Protein AF-A0AAE0G006-F1 (afdb_monomer_lite)

Structure (mmCIF, N/CA/C/O backbone):
data_AF-A0AAE0G006-F1
#
_entry.id   AF-A0AAE0G006-F1
#
loop_
_atom_site.group_PDB
_atom_site.id
_atom_site.type_symbol
_atom_site.label_atom_id
_atom_site.label_alt_id
_atom_site.label_comp_id
_atom_site.label_asym_id
_atom_site.label_entity_id
_atom_site.label_seq_id
_atom_site.pdbx_PDB_ins_code
_atom_site.Cartn_x
_atom_site.Cartn_y
_atom_site.Cartn_z
_atom_site.occupancy
_atom_site.B_iso_or_equiv
_atom_site.auth_seq_id
_atom_site.auth_comp_id
_atom_site.auth_asym_id
_atom_site.auth_atom_id
_atom_site.pdbx_PDB_model_num
ATOM 1 N N . MET A 1 1 ? -69.113 -78.908 16.054 1.00 37.88 1 MET A N 1
ATOM 2 C CA . MET A 1 1 ? -68.645 -80.072 16.837 1.00 37.88 1 MET A CA 1
ATOM 3 C C . MET A 1 1 ? -67.119 -80.068 16.845 1.00 37.88 1 MET A C 1
ATOM 5 O O . MET A 1 1 ? -66.560 -79.826 15.788 1.00 37.88 1 MET A O 1
ATOM 9 N N . CYS A 1 2 ? -66.527 -80.323 18.024 1.00 38.94 2 CYS A N 1
ATOM 10 C CA . CYS A 1 2 ? -65.128 -80.703 18.339 1.00 38.94 2 CYS A CA 1
ATOM 11 C C . CYS A 1 2 ? -64.003 -79.680 18.027 1.00 38.94 2 CYS A C 1
ATOM 13 O O . CYS A 1 2 ? -63.837 -79.282 16.885 1.00 38.94 2 CYS A O 1
ATOM 15 N N . CYS A 1 3 ? -63.288 -79.087 19.003 1.00 36.41 3 CYS A N 1
ATOM 16 C CA . CYS A 1 3 ? -62.317 -79.616 20.001 1.00 36.41 3 CYS A CA 1
ATOM 17 C C . CYS A 1 3 ? -61.051 -80.245 19.382 1.00 36.41 3 CYS A C 1
ATOM 19 O O . CYS A 1 3 ? -61.138 -81.328 18.822 1.00 36.41 3 CYS A O 1
ATOM 21 N N . SER A 1 4 ? -59.886 -79.581 19.532 1.00 43.19 4 SER A N 1
ATOM 22 C CA . SER A 1 4 ? -58.753 -80.003 20.412 1.00 43.19 4 SER A CA 1
ATOM 23 C C . SER A 1 4 ? -57.688 -80.821 19.639 1.00 43.19 4 SER A C 1
ATOM 25 O O . SER A 1 4 ? -58.072 -81.591 18.781 1.00 43.19 4 SER A O 1
ATOM 27 N N . LEU A 1 5 ? -56.356 -80.793 19.831 1.00 47.28 5 LEU A N 1
ATOM 28 C CA . LEU A 1 5 ? -55.417 -80.272 20.839 1.00 47.28 5 LEU A CA 1
ATOM 29 C C . LEU A 1 5 ? -53.956 -80.461 20.285 1.00 47.28 5 LEU A C 1
ATOM 31 O O . LEU A 1 5 ? -53.696 -81.546 19.788 1.00 47.28 5 LEU A O 1
ATOM 35 N N . LYS A 1 6 ? -53.036 -79.479 20.476 1.00 45.03 6 LYS A N 1
ATOM 36 C CA . LYS A 1 6 ? -51.563 -79.529 20.830 1.00 45.03 6 LYS A CA 1
ATOM 37 C C . LYS A 1 6 ? -50.573 -80.387 19.962 1.00 45.03 6 LYS A C 1
ATOM 39 O O . LYS A 1 6 ? -50.956 -81.423 19.462 1.00 45.03 6 LYS A O 1
ATOM 44 N N . LYS A 1 7 ? -49.255 -80.127 19.787 1.00 39.50 7 LYS A N 1
ATOM 45 C CA . LYS A 1 7 ? -48.200 -79.354 20.501 1.00 39.50 7 LYS A CA 1
ATOM 46 C C . LYS A 1 7 ? -46.878 -79.321 19.667 1.00 39.50 7 LYS A C 1
ATOM 48 O O . LYS A 1 7 ? -46.616 -80.304 18.990 1.00 39.50 7 LYS A O 1
ATOM 53 N N . SER A 1 8 ? -46.009 -78.325 19.936 1.00 36.59 8 SER A N 1
ATOM 54 C CA . SER A 1 8 ? -44.520 -78.298 19.790 1.00 36.59 8 SER A CA 1
ATOM 55 C C . SER A 1 8 ? -43.948 -78.275 18.356 1.00 36.59 8 SER A C 1
ATOM 57 O O . SER A 1 8 ? -44.340 -79.093 17.545 1.00 36.59 8 SER A O 1
ATOM 59 N N . THR A 1 9 ? -43.038 -77.382 17.952 1.00 39.41 9 THR A N 1
ATOM 60 C CA . THR A 1 9 ? -41.731 -77.043 18.550 1.00 39.41 9 THR A CA 1
ATOM 61 C C . THR A 1 9 ? -41.289 -75.600 18.256 1.00 39.41 9 THR A C 1
ATOM 63 O O . THR A 1 9 ? -41.647 -75.021 17.235 1.00 39.41 9 THR A O 1
ATOM 66 N N . ASN A 1 10 ? -40.485 -75.060 19.176 1.00 35.34 10 ASN A N 1
ATOM 67 C CA . ASN A 1 10 ? -39.786 -73.775 19.119 1.00 35.34 10 ASN A CA 1
ATOM 68 C C . ASN A 1 10 ? -38.784 -73.685 17.956 1.00 35.34 10 ASN A C 1
ATOM 70 O O . ASN A 1 10 ? -38.037 -74.636 17.748 1.00 35.34 10 ASN A O 1
ATOM 74 N N . GLU A 1 11 ? -38.643 -72.497 17.366 1.00 32.44 11 GLU A N 1
ATOM 75 C CA . GLU A 1 11 ? -37.323 -71.940 17.045 1.00 32.44 11 GLU A CA 1
ATOM 76 C C . GLU A 1 11 ? -37.403 -70.406 17.102 1.00 32.44 11 GLU A C 1
ATOM 78 O O . GLU A 1 11 ? -38.028 -69.751 16.270 1.00 32.44 11 GLU A O 1
ATOM 83 N N . GLU A 1 12 ? -36.832 -69.849 18.168 1.00 33.19 12 GLU A N 1
ATOM 84 C CA . GLU A 1 12 ? -36.678 -68.420 18.411 1.00 33.19 12 GLU A CA 1
ATOM 85 C C . GLU A 1 12 ? -35.206 -68.056 18.171 1.00 33.19 12 GLU A C 1
ATOM 87 O O . GLU A 1 12 ? -34.339 -68.575 18.864 1.00 33.19 12 GLU A O 1
ATOM 92 N N . SER A 1 13 ? -34.991 -67.155 17.202 1.00 40.84 13 SER A N 1
ATOM 93 C CA . SER A 1 13 ? -33.948 -66.113 17.070 1.00 40.84 13 SER A CA 1
ATOM 94 C C . SER A 1 13 ? -32.446 -66.499 17.126 1.00 40.84 13 SER A C 1
ATOM 96 O O . SER A 1 13 ? -32.014 -67.338 17.906 1.00 40.84 13 SER A O 1
ATOM 98 N N . PRO A 1 14 ? -31.578 -65.767 16.396 1.00 39.78 14 PRO A N 1
ATOM 99 C CA . PRO A 1 14 ? -31.030 -64.590 17.062 1.00 39.78 14 PRO A CA 1
ATOM 100 C C . PRO A 1 14 ? -30.929 -63.336 16.187 1.00 39.78 14 PRO A C 1
ATOM 102 O O . PRO A 1 14 ? -30.449 -63.312 15.056 1.00 39.78 14 PRO A O 1
ATOM 105 N N . THR A 1 15 ? -31.328 -62.249 16.830 1.00 40.34 15 THR A N 1
ATOM 106 C CA . THR A 1 15 ? -31.004 -60.857 16.552 1.00 40.34 15 THR A CA 1
ATOM 107 C C . THR A 1 15 ? -29.498 -60.641 16.366 1.00 40.34 15 THR A C 1
ATOM 109 O O . THR A 1 15 ? -28.717 -60.850 17.298 1.00 40.34 15 THR A O 1
ATOM 112 N N . HIS A 1 16 ? -29.085 -60.126 15.208 1.00 38.38 16 HIS A N 1
ATOM 113 C CA . HIS A 1 16 ? -27.757 -59.534 15.054 1.00 38.38 16 HIS A CA 1
ATOM 114 C C . HIS A 1 16 ? -27.730 -58.155 15.721 1.00 38.38 16 HIS A C 1
ATOM 116 O O . HIS A 1 16 ? -28.145 -57.147 15.151 1.00 38.38 16 HIS A O 1
ATOM 122 N N . GLY A 1 17 ? -27.226 -58.127 16.955 1.00 36.78 17 GLY A N 1
ATOM 123 C CA . GLY A 1 17 ? -26.807 -56.903 17.620 1.00 36.78 17 GLY A CA 1
ATOM 124 C C . GLY A 1 17 ? -25.668 -56.246 16.842 1.00 36.78 17 GLY A C 1
ATOM 125 O O . GLY A 1 17 ? -24.591 -56.822 16.700 1.00 36.78 17 GLY A O 1
ATOM 126 N N . SER A 1 18 ? -25.897 -55.035 16.340 1.00 42.53 18 SER A N 1
ATOM 127 C CA . SER A 1 18 ? -24.824 -54.189 15.817 1.00 42.53 18 SER A CA 1
ATOM 128 C C . SER A 1 18 ? -24.334 -53.284 16.939 1.00 42.53 18 SER A C 1
ATOM 130 O O . SER A 1 18 ? -25.001 -52.337 17.348 1.00 42.53 18 SER A O 1
ATOM 132 N N . SER A 1 19 ? -23.177 -53.667 17.469 1.00 37.41 19 SER A N 1
ATOM 133 C CA . SER A 1 19 ? -22.440 -52.990 18.531 1.00 37.41 19 SER A CA 1
ATOM 134 C C . SER A 1 19 ? -22.039 -51.558 18.118 1.00 37.41 19 SER A C 1
ATOM 136 O O . SER A 1 19 ? -21.711 -51.345 16.945 1.00 37.41 19 SER A O 1
ATOM 138 N N . PRO A 1 20 ? -22.012 -50.568 19.032 1.00 43.56 20 PRO A N 1
ATOM 139 C CA . PRO A 1 20 ? -21.561 -49.216 18.720 1.00 43.56 20 PRO A CA 1
ATOM 140 C C . PRO A 1 20 ? -20.044 -49.217 18.495 1.00 43.56 20 PRO A C 1
ATOM 142 O O . PRO A 1 20 ? -19.263 -49.428 19.422 1.00 43.56 20 PRO A O 1
ATOM 145 N N . GLN A 1 21 ? -19.620 -48.988 17.254 1.00 48.59 21 GLN A N 1
ATOM 146 C CA . GLN A 1 21 ? -18.205 -48.895 16.907 1.00 48.59 21 GLN A CA 1
ATOM 147 C C . GLN A 1 21 ? -17.618 -47.596 17.477 1.00 48.59 21 GLN A C 1
ATOM 149 O O . GLN A 1 21 ? -18.044 -46.492 17.138 1.00 48.59 21 GLN A O 1
ATOM 154 N N . ILE A 1 22 ? -16.630 -47.744 18.356 1.00 45.38 22 ILE A N 1
ATOM 155 C CA . ILE A 1 22 ? -15.840 -46.666 18.955 1.00 45.38 22 ILE A CA 1
ATOM 156 C C . ILE A 1 22 ? -15.064 -45.964 17.828 1.00 45.38 22 ILE A C 1
ATOM 158 O O . ILE A 1 22 ? -14.226 -46.577 17.164 1.00 45.38 22 ILE A O 1
ATOM 162 N N . ALA A 1 23 ? -15.386 -44.693 17.574 1.00 47.69 23 ALA A N 1
ATOM 163 C CA . ALA A 1 23 ? -14.861 -43.924 16.449 1.00 47.69 23 ALA A CA 1
ATOM 164 C C . ALA A 1 23 ? -13.343 -43.715 16.570 1.00 47.69 23 ALA A C 1
ATOM 166 O O . ALA A 1 23 ? -12.853 -43.080 17.506 1.00 47.69 23 ALA A O 1
ATOM 167 N N . LYS A 1 24 ? -12.593 -44.250 15.603 1.00 45.62 24 LYS A N 1
ATOM 168 C CA . LYS A 1 24 ? -11.176 -43.923 15.409 1.00 45.62 24 LYS A CA 1
ATOM 169 C C . LYS A 1 24 ? -11.068 -42.451 14.979 1.00 45.62 24 LYS A C 1
ATOM 171 O O . LYS A 1 24 ? -11.964 -41.982 14.279 1.00 45.62 24 LYS A O 1
ATOM 176 N N . PRO A 1 25 ? -10.004 -41.718 15.356 1.00 51.69 25 PRO A N 1
ATOM 177 C CA . PRO A 1 25 ? -9.773 -40.376 14.833 1.00 51.69 25 PRO A CA 1
ATOM 178 C C . PRO A 1 25 ? -9.602 -40.459 13.313 1.00 51.69 25 PRO A C 1
ATOM 180 O O . PRO A 1 25 ? -8.639 -41.047 12.817 1.00 51.69 25 PRO A O 1
ATOM 183 N N . THR A 1 26 ? -10.579 -39.934 12.577 1.00 62.25 26 THR A N 1
ATOM 184 C CA . THR A 1 26 ? -10.579 -39.938 11.116 1.00 62.25 26 THR A CA 1
ATOM 185 C C . THR A 1 26 ? -9.411 -39.081 10.626 1.00 62.25 26 THR A C 1
ATOM 187 O O . THR A 1 26 ? -9.311 -37.915 11.017 1.00 62.25 26 THR A O 1
ATOM 190 N N . PRO A 1 27 ? -8.503 -39.613 9.789 1.00 80.44 27 PRO A N 1
ATOM 191 C CA . PRO A 1 27 ? -7.416 -38.811 9.248 1.00 80.44 27 PRO A CA 1
ATOM 192 C C . PRO A 1 27 ? -7.998 -37.646 8.438 1.00 80.44 27 PRO A C 1
ATOM 194 O O . PRO A 1 27 ? -8.928 -37.838 7.657 1.00 80.44 27 PRO A O 1
ATOM 197 N N . ILE A 1 28 ? -7.417 -36.448 8.574 1.00 86.25 28 ILE A N 1
ATOM 198 C CA . ILE A 1 28 ? -7.857 -35.199 7.913 1.00 86.25 28 ILE A CA 1
ATOM 199 C C . ILE A 1 28 ? -8.209 -35.369 6.426 1.00 86.25 28 ILE A C 1
ATOM 201 O O . ILE A 1 28 ? -9.138 -34.745 5.919 1.00 86.25 28 ILE A O 1
ATOM 205 N N . ARG A 1 29 ? -7.488 -36.248 5.723 1.00 87.62 29 ARG A N 1
ATOM 206 C CA . ARG A 1 29 ? -7.739 -36.579 4.318 1.00 87.62 29 ARG A CA 1
ATOM 207 C C . ARG A 1 29 ? -9.131 -37.163 4.083 1.00 87.62 29 ARG A C 1
ATOM 209 O O . ARG A 1 29 ? -9.777 -36.798 3.109 1.00 87.62 29 ARG A O 1
ATOM 216 N N . GLU A 1 30 ? -9.560 -38.097 4.920 1.00 87.00 30 GLU A N 1
ATOM 217 C CA . GLU A 1 30 ? -10.847 -38.772 4.766 1.00 87.00 30 GLU A CA 1
ATOM 218 C C . GLU A 1 30 ? -11.996 -37.823 5.105 1.00 87.00 30 GLU A C 1
ATOM 220 O O . GLU A 1 30 ? -12.956 -37.733 4.346 1.00 87.00 30 GLU A O 1
ATOM 225 N N . ALA A 1 31 ? -11.854 -37.035 6.169 1.00 85.81 31 ALA A N 1
ATOM 226 C CA . ALA A 1 31 ? -12.872 -36.076 6.576 1.00 85.81 31 ALA A CA 1
ATOM 227 C C . ALA A 1 31 ? -13.063 -34.938 5.551 1.00 85.81 31 ALA A C 1
ATOM 229 O O . ALA A 1 31 ? -14.182 -34.670 5.115 1.00 85.81 31 ALA A O 1
ATOM 230 N N . LEU A 1 32 ? -11.973 -34.358 5.028 1.00 89.81 32 LEU A N 1
ATOM 231 C CA . LEU A 1 32 ? -12.063 -33.416 3.903 1.00 89.81 32 LEU A CA 1
ATOM 232 C C . LEU A 1 32 ? -12.607 -34.083 2.628 1.00 89.81 32 LEU A C 1
ATOM 234 O O . LEU A 1 32 ? -13.369 -33.464 1.883 1.00 89.81 32 LEU A O 1
ATOM 238 N N . GLY A 1 33 ? -12.281 -35.358 2.403 1.00 89.75 33 GLY A N 1
ATOM 239 C CA . GLY A 1 33 ? -12.81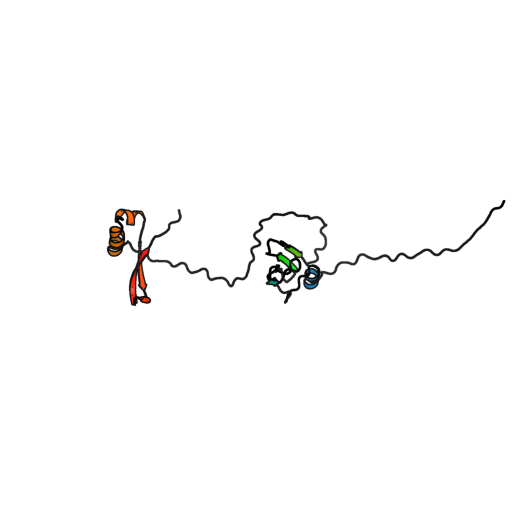8 -36.153 1.300 1.00 89.75 33 GLY A CA 1
ATOM 240 C C . GLY A 1 33 ? -14.340 -36.312 1.352 1.00 89.75 33 GLY A C 1
ATOM 241 O O . GLY A 1 33 ? -14.986 -36.218 0.311 1.00 89.75 33 GLY A O 1
ATOM 242 N N . GLN A 1 34 ? -14.931 -36.456 2.543 1.00 88.88 34 GLN A N 1
ATOM 243 C CA . GLN A 1 34 ? -16.392 -36.491 2.722 1.00 88.88 34 GLN A CA 1
ATOM 244 C C . GLN A 1 34 ? -17.063 -35.177 2.299 1.00 88.88 34 GLN A C 1
ATOM 246 O O . GLN A 1 34 ? -18.197 -35.184 1.829 1.00 88.88 34 GLN A O 1
ATOM 251 N N . GLN A 1 35 ? -16.345 -34.055 2.400 1.00 88.44 35 GLN A N 1
ATOM 252 C CA . GLN A 1 35 ? -16.796 -32.746 1.916 1.00 88.44 35 GLN A CA 1
ATOM 253 C C . GLN A 1 35 ? -16.501 -32.523 0.419 1.00 88.44 35 GLN A C 1
ATOM 255 O O . GLN A 1 35 ? -16.767 -31.445 -0.111 1.00 88.44 35 GLN A O 1
ATOM 260 N N . GLY A 1 36 ? -15.921 -33.507 -0.277 1.00 91.75 36 GLY A N 1
ATOM 261 C CA . GLY A 1 36 ? -15.482 -33.375 -1.669 1.00 91.75 36 GLY A CA 1
ATOM 262 C C . GLY A 1 36 ? -14.241 -32.490 -1.844 1.00 91.75 36 GLY A C 1
ATOM 263 O O . GLY A 1 36 ? -13.970 -32.011 -2.945 1.00 91.75 36 GLY A O 1
ATOM 264 N N . ILE A 1 37 ? -13.486 -32.239 -0.770 1.00 93.81 37 ILE A N 1
ATOM 265 C CA . ILE A 1 37 ? -12.291 -31.392 -0.780 1.00 93.81 37 ILE A CA 1
ATOM 266 C C . ILE A 1 37 ? -11.060 -32.277 -0.970 1.00 93.81 37 ILE A C 1
ATOM 268 O O . ILE A 1 37 ? -10.638 -32.990 -0.062 1.00 93.81 37 ILE A O 1
ATOM 272 N N . VAL A 1 38 ? -10.447 -32.191 -2.152 1.00 92.56 38 VAL A N 1
ATOM 273 C CA . VAL A 1 38 ? -9.201 -32.900 -2.472 1.00 92.56 38 VAL A CA 1
ATOM 274 C C . VAL A 1 38 ? -8.062 -31.896 -2.605 1.00 92.56 38 VAL A C 1
ATOM 276 O O . VAL A 1 38 ? -8.077 -31.026 -3.476 1.00 92.56 38 VAL A O 1
ATOM 279 N N . LEU A 1 39 ? -7.059 -32.022 -1.736 1.00 90.31 39 LEU A N 1
ATOM 280 C CA . LEU A 1 39 ? -5.871 -31.168 -1.734 1.00 90.31 39 LEU A CA 1
ATOM 281 C C . LEU A 1 39 ? -4.662 -31.882 -2.361 1.00 90.31 39 LEU A C 1
ATOM 283 O O . LEU A 1 39 ? -4.537 -33.099 -2.210 1.00 90.31 39 LEU A O 1
ATOM 287 N N . PRO A 1 40 ? -3.723 -31.148 -2.998 1.00 86.88 40 PRO A N 1
ATOM 288 C CA . PRO A 1 40 ? -2.477 -31.731 -3.504 1.00 86.88 40 PRO A CA 1
ATOM 289 C C . PRO A 1 40 ? -1.600 -32.320 -2.393 1.00 86.88 40 PRO A C 1
ATOM 291 O O . PRO A 1 40 ? -0.890 -33.300 -2.601 1.00 86.88 40 PRO A O 1
ATOM 294 N N . ARG A 1 41 ? -1.619 -31.688 -1.215 1.00 87.81 41 ARG A N 1
ATOM 295 C CA . ARG A 1 41 ? -0.900 -32.104 -0.007 1.00 87.81 41 ARG A CA 1
ATOM 296 C C . ARG A 1 41 ? -1.776 -31.774 1.200 1.00 87.81 41 ARG A C 1
ATOM 298 O O . ARG A 1 41 ? -2.443 -30.745 1.198 1.00 87.81 41 ARG A O 1
ATOM 305 N N . TYR A 1 42 ? -1.751 -32.625 2.220 1.00 87.94 42 TYR A N 1
ATOM 306 C CA . TYR A 1 42 ? -2.502 -32.444 3.472 1.00 87.94 42 TYR A CA 1
ATOM 307 C C . TYR A 1 42 ? -1.562 -31.998 4.595 1.00 87.94 42 TYR A C 1
ATOM 309 O O . TYR A 1 42 ? -1.528 -32.594 5.666 1.00 87.94 42 TYR A O 1
ATOM 317 N N . VAL A 1 43 ? -0.738 -30.990 4.308 1.00 86.69 43 VAL A N 1
ATOM 318 C CA . VAL A 1 43 ? 0.158 -30.366 5.292 1.00 86.69 43 VAL A CA 1
ATOM 319 C C . VAL A 1 43 ? -0.410 -29.017 5.717 1.00 86.69 43 VAL A C 1
ATOM 321 O O . VAL A 1 43 ? -1.248 -28.448 5.013 1.00 86.69 43 VAL A O 1
ATOM 324 N N . GLU A 1 44 ? 0.025 -28.501 6.861 1.00 89.44 44 GLU A N 1
ATOM 325 C CA . GLU A 1 44 ? -0.371 -27.169 7.320 1.00 89.44 44 GLU A CA 1
ATOM 326 C C . GLU A 1 44 ? -0.130 -26.103 6.249 1.00 89.44 44 GLU A C 1
ATOM 328 O O . GLU A 1 44 ? 0.886 -26.112 5.552 1.00 89.44 44 GLU A O 1
ATOM 333 N N . GLY A 1 45 ? -1.081 -25.182 6.113 1.00 88.81 45 GLY A N 1
ATOM 334 C CA . GLY A 1 45 ? -0.999 -24.123 5.119 1.00 88.81 45 GLY A CA 1
ATOM 335 C C . GLY A 1 45 ? -2.340 -23.756 4.507 1.00 88.81 45 GLY A C 1
ATOM 336 O O . GLY A 1 45 ? -3.407 -24.179 4.956 1.00 88.81 45 GLY A O 1
ATOM 337 N N . GLN A 1 46 ? -2.271 -22.921 3.473 1.00 92.25 46 GLN A N 1
ATOM 338 C CA . GLN A 1 46 ? -3.429 -22.444 2.727 1.00 92.25 46 GLN A CA 1
ATOM 339 C C . GLN A 1 46 ? -3.396 -22.975 1.303 1.00 92.25 46 GLN A C 1
ATOM 341 O O . GLN A 1 46 ? -2.388 -22.869 0.606 1.00 92.25 46 GLN A O 1
ATOM 346 N N . TYR A 1 47 ? -4.538 -23.474 0.857 1.00 93.75 47 TYR A N 1
ATOM 347 C CA . TYR A 1 47 ? -4.726 -24.049 -0.459 1.00 93.75 47 TYR A CA 1
ATOM 348 C C . TYR A 1 47 ? -5.877 -23.347 -1.160 1.00 93.75 47 TYR A C 1
ATOM 350 O O . TYR A 1 47 ? -6.896 -23.023 -0.547 1.00 93.75 47 TYR A O 1
ATOM 358 N N . ARG A 1 48 ? -5.713 -23.130 -2.463 1.00 94.50 48 ARG A N 1
ATOM 359 C CA . ARG A 1 48 ? -6.794 -22.708 -3.346 1.00 94.50 48 ARG A CA 1
ATOM 360 C C . ARG A 1 48 ? -7.129 -23.840 -4.292 1.00 94.50 48 ARG A C 1
ATOM 362 O O . ARG A 1 48 ? -6.262 -24.304 -5.027 1.00 94.50 48 ARG A O 1
ATOM 369 N N . ILE A 1 49 ? -8.381 -24.273 -4.258 1.00 94.50 49 ILE A N 1
ATOM 370 C CA . ILE A 1 49 ? -8.901 -25.307 -5.147 1.00 94.50 49 ILE A CA 1
ATOM 371 C C . ILE A 1 49 ? -10.235 -24.865 -5.744 1.00 94.50 49 ILE A C 1
ATOM 373 O O . ILE A 1 49 ? -10.826 -23.856 -5.351 1.00 94.50 49 ILE A O 1
ATOM 377 N N . ARG A 1 50 ? -10.711 -25.618 -6.732 1.00 95.44 50 ARG A N 1
ATOM 378 C CA . ARG A 1 50 ? -12.054 -25.434 -7.273 1.00 95.44 50 ARG A CA 1
ATOM 379 C C . ARG A 1 50 ? -13.077 -25.874 -6.224 1.00 95.44 50 ARG A C 1
ATOM 381 O O . ARG A 1 50 ? -12.921 -26.928 -5.616 1.00 95.44 50 ARG A O 1
ATOM 388 N N . CYS A 1 51 ? -14.103 -25.060 -6.001 1.00 94.75 51 CYS A N 1
ATOM 389 C CA . CYS A 1 51 ? -15.173 -25.403 -5.070 1.00 94.75 51 CYS A CA 1
ATOM 390 C C . CYS A 1 51 ? -15.970 -26.612 -5.596 1.00 94.75 51 CYS A C 1
ATOM 392 O O . CYS A 1 51 ? -16.429 -26.537 -6.731 1.00 94.75 51 CYS A O 1
ATOM 394 N N . PRO A 1 52 ? -16.194 -27.678 -4.811 1.00 93.75 52 PRO A N 1
ATOM 395 C CA . PRO A 1 52 ? -17.001 -28.822 -5.235 1.00 93.75 52 PRO A CA 1
ATOM 396 C C . PRO A 1 52 ? -18.500 -28.493 -5.333 1.00 93.75 52 PRO A C 1
ATOM 398 O O . PRO A 1 52 ? -19.223 -29.182 -6.035 1.00 93.75 52 PRO A O 1
ATOM 401 N N . GLN A 1 53 ? -18.975 -27.433 -4.664 1.00 93.12 53 GLN A N 1
ATOM 402 C CA . GLN A 1 53 ? -20.392 -27.035 -4.695 1.00 93.12 53 GLN A CA 1
ATOM 403 C C . GLN A 1 53 ? -20.769 -26.189 -5.916 1.00 93.12 53 GLN A C 1
ATOM 405 O O . GLN A 1 53 ? -21.886 -26.283 -6.406 1.00 93.12 53 GLN A O 1
ATOM 410 N N . CYS A 1 54 ? -19.870 -25.323 -6.393 1.00 93.62 54 CYS A N 1
ATOM 411 C CA . CYS A 1 54 ? -20.160 -24.426 -7.521 1.00 93.62 54 CYS A CA 1
ATOM 412 C C . CYS A 1 54 ? -19.213 -24.591 -8.707 1.00 93.62 54 CYS A C 1
ATOM 414 O O . CYS A 1 54 ? -19.323 -23.842 -9.673 1.00 93.62 54 CYS A O 1
ATOM 416 N N . GLU A 1 55 ? -18.235 -25.488 -8.601 1.00 92.62 55 GLU A N 1
ATOM 417 C CA . GLU A 1 55 ? -17.222 -25.781 -9.619 1.00 92.62 55 GLU A CA 1
ATOM 418 C C . GLU A 1 55 ? -16.416 -24.565 -10.107 1.00 92.62 55 GLU A C 1
ATOM 420 O O . GLU A 1 55 ? -15.802 -24.601 -11.173 1.00 92.62 55 GLU A O 1
ATOM 425 N N . GLY A 1 56 ? -16.377 -23.482 -9.322 1.00 90.06 56 GLY A N 1
ATOM 426 C CA . GLY A 1 56 ? -15.759 -22.215 -9.732 1.00 90.06 56 GLY A CA 1
ATOM 427 C C . GLY A 1 56 ? -16.632 -21.353 -10.650 1.00 90.06 56 GLY A C 1
ATOM 428 O O . GLY A 1 56 ? -16.146 -20.374 -11.219 1.00 90.06 56 GLY A O 1
ATOM 429 N N . GLY A 1 57 ? -17.919 -21.683 -10.781 1.00 90.06 57 GLY A N 1
ATOM 430 C CA . GLY A 1 57 ? -18.858 -21.026 -11.682 1.00 90.06 57 GLY A CA 1
ATOM 431 C C . GLY A 1 57 ? -18.438 -21.149 -13.146 1.00 90.06 57 GLY A C 1
ATOM 432 O O . GLY A 1 57 ? -17.686 -22.042 -13.517 1.00 90.06 57 GLY A O 1
ATOM 433 N N . GLN A 1 58 ? -18.882 -20.203 -13.975 1.00 88.12 58 GLN A N 1
ATOM 434 C CA . GLN A 1 58 ? -18.593 -20.193 -15.417 1.00 88.12 58 GLN A CA 1
ATOM 435 C C . GLN A 1 58 ? -17.092 -20.129 -15.743 1.00 88.12 58 GLN A C 1
ATOM 437 O O . GLN A 1 58 ? -16.651 -20.694 -16.736 1.00 88.12 58 GLN A O 1
ATOM 442 N N . ASN A 1 59 ? -16.301 -19.471 -14.891 1.00 88.81 59 ASN A N 1
ATOM 443 C CA . ASN A 1 59 ? -14.860 -19.305 -15.101 1.00 88.81 59 ASN A CA 1
ATOM 444 C C . ASN A 1 59 ? -14.039 -20.465 -14.534 1.00 88.81 59 ASN A C 1
ATOM 446 O O . ASN A 1 59 ? -12.815 -20.457 -14.656 1.00 88.81 59 ASN A O 1
ATOM 450 N N . HIS A 1 60 ? -14.688 -21.434 -13.877 1.00 89.69 60 HIS A N 1
ATOM 451 C CA . HIS A 1 60 ? -14.026 -22.601 -13.307 1.00 89.69 60 HIS A CA 1
ATOM 452 C C . HIS A 1 60 ? -12.839 -22.266 -12.380 1.00 89.69 60 HIS A C 1
ATOM 454 O O . HIS A 1 60 ? -11.861 -23.017 -12.269 1.00 89.69 60 HIS A O 1
ATOM 460 N N . GLU A 1 61 ? -12.939 -21.119 -11.704 1.00 92.38 61 GLU A N 1
ATOM 461 C CA . GLU A 1 61 ? -11.869 -20.538 -10.902 1.00 92.38 61 GLU A CA 1
ATOM 462 C C . GLU A 1 61 ? -11.617 -21.331 -9.610 1.00 92.38 61 GLU A C 1
ATOM 464 O O . GLU A 1 61 ? -12.498 -22.016 -9.071 1.00 92.38 61 GLU A O 1
ATOM 469 N N . GLN A 1 62 ? -10.412 -21.187 -9.054 1.00 93.06 62 GLN A N 1
ATOM 470 C CA . GLN A 1 62 ? -10.056 -21.736 -7.742 1.00 93.06 62 GLN A CA 1
ATOM 471 C C . GLN A 1 62 ? -10.673 -20.895 -6.610 1.00 93.06 62 GLN A C 1
ATOM 473 O O . GLN A 1 62 ? -9.993 -20.180 -5.873 1.00 93.06 62 GLN A O 1
ATOM 478 N N . SER A 1 63 ? -11.999 -20.961 -6.522 1.00 93.06 63 SER A N 1
ATOM 479 C CA . SER A 1 63 ? -12.848 -20.150 -5.644 1.00 93.06 63 SER A CA 1
ATOM 480 C C . SER A 1 63 ? -12.854 -20.600 -4.181 1.00 93.06 63 SER A C 1
ATOM 482 O O . SER A 1 63 ? -13.254 -19.815 -3.320 1.00 93.06 63 SER A O 1
ATOM 484 N N . LEU A 1 64 ? -12.436 -21.834 -3.878 1.00 95.69 64 LEU A N 1
ATOM 485 C CA . LEU A 1 64 ? -12.423 -22.379 -2.522 1.00 95.69 64 LEU A CA 1
ATOM 486 C C . LEU A 1 64 ? -11.051 -22.179 -1.880 1.00 95.69 64 LEU A C 1
ATOM 488 O O . LEU A 1 64 ? -10.051 -22.722 -2.352 1.00 95.69 64 LEU A O 1
ATOM 492 N N . ALA A 1 65 ? -11.016 -21.428 -0.783 1.00 95.81 65 ALA A N 1
ATOM 493 C CA . ALA A 1 65 ? -9.863 -21.363 0.099 1.00 95.81 65 ALA A CA 1
ATOM 494 C C . ALA A 1 65 ? -10.017 -22.407 1.206 1.00 95.81 65 ALA A C 1
ATOM 496 O O . ALA A 1 65 ? -11.045 -22.434 1.878 1.00 95.81 65 ALA A O 1
ATOM 497 N N . VAL A 1 66 ? -8.993 -23.236 1.404 1.00 95.56 66 VAL A N 1
ATOM 498 C CA . VAL A 1 66 ? -8.916 -24.240 2.472 1.00 95.56 66 VAL A CA 1
ATOM 499 C C . VAL A 1 66 ? -7.666 -23.960 3.301 1.00 95.56 66 VAL A C 1
ATOM 501 O O . VAL A 1 66 ? -6.579 -23.818 2.747 1.00 95.56 66 VAL A O 1
ATOM 504 N N . ALA A 1 67 ? -7.803 -23.864 4.617 1.00 94.38 67 ALA A N 1
ATOM 505 C CA . ALA A 1 67 ? -6.706 -23.647 5.550 1.00 94.38 67 ALA A CA 1
ATOM 506 C C . ALA A 1 67 ? -6.608 -24.830 6.513 1.00 94.38 67 ALA A C 1
ATOM 508 O O . ALA A 1 67 ? -7.570 -25.114 7.221 1.00 94.38 67 ALA A O 1
ATOM 509 N N . ILE A 1 68 ? -5.446 -25.480 6.553 1.00 91.38 68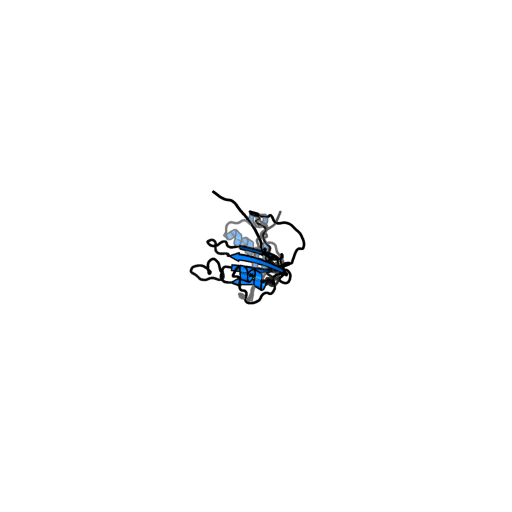 ILE A N 1
ATOM 510 C CA . ILE A 1 68 ? -5.114 -26.537 7.512 1.00 91.38 68 ILE A CA 1
ATOM 511 C C . ILE A 1 68 ? -4.233 -25.930 8.604 1.00 91.38 68 ILE A C 1
ATOM 513 O O . ILE A 1 68 ? -3.239 -25.271 8.286 1.00 91.38 68 ILE A O 1
ATOM 517 N N . LYS A 1 69 ? -4.593 -26.146 9.872 1.00 89.00 69 LYS A N 1
ATOM 518 C CA . LYS A 1 69 ? -3.895 -25.611 11.049 1.00 89.00 69 LYS A CA 1
ATOM 519 C C . LYS A 1 69 ? -3.528 -26.722 12.037 1.00 89.00 69 LYS A C 1
ATOM 521 O O . LYS A 1 69 ? -4.032 -27.843 11.948 1.00 89.00 69 LYS A O 1
ATOM 526 N N . GLU A 1 70 ? -2.657 -26.378 12.987 1.00 84.25 70 GLU A N 1
ATOM 527 C CA . GLU A 1 70 ? -2.334 -27.190 14.170 1.00 84.25 70 GLU A CA 1
ATOM 528 C C . GLU A 1 70 ? -1.829 -28.597 13.812 1.00 84.25 70 GLU A C 1
ATOM 530 O O . GLU A 1 70 ? -2.370 -29.595 14.271 1.00 84.25 70 GLU A O 1
ATOM 535 N N . GLY A 1 71 ? -0.831 -28.735 12.946 1.00 78.44 71 GLY A N 1
ATOM 536 C CA . GLY A 1 71 ? -0.305 -30.054 12.567 1.00 78.44 71 GLY A CA 1
ATOM 537 C C . GLY A 1 71 ? -1.219 -30.888 11.676 1.00 78.44 71 GLY A C 1
ATOM 538 O O . GLY A 1 71 ? -0.950 -32.072 11.501 1.00 78.44 71 GLY A O 1
ATOM 539 N N . GLY A 1 72 ? -2.308 -30.324 11.141 1.00 79.75 72 GLY A N 1
ATOM 540 C CA . GLY A 1 72 ? -3.342 -31.104 10.453 1.00 79.75 72 GLY A CA 1
ATOM 541 C C . GLY A 1 72 ? -4.488 -31.561 11.357 1.00 79.75 72 GLY A C 1
ATOM 542 O O . GLY A 1 72 ? -5.243 -32.451 10.974 1.00 79.75 72 GLY A O 1
ATOM 543 N N . LYS A 1 73 ? -4.634 -30.962 12.544 1.00 84.44 73 LYS A N 1
ATOM 544 C CA . LYS A 1 73 ? -5.711 -31.271 13.500 1.00 84.44 73 LYS A CA 1
ATOM 545 C C . LYS A 1 73 ? -6.999 -30.509 13.233 1.00 84.44 73 LYS A C 1
ATOM 547 O O . LYS A 1 73 ? -8.054 -30.933 13.693 1.00 84.44 73 LYS A O 1
ATOM 552 N N . SER A 1 74 ? -6.940 -29.409 12.491 1.00 89.19 74 SER A N 1
ATOM 553 C CA . SER A 1 74 ? -8.126 -28.644 12.117 1.00 89.19 74 SER A CA 1
ATOM 554 C C . SER A 1 74 ? -8.031 -28.128 10.686 1.00 89.19 74 SER A C 1
ATOM 556 O O . SER A 1 74 ? -6.950 -27.813 10.179 1.00 89.19 74 SER A O 1
ATOM 558 N N . ALA A 1 75 ? -9.180 -28.053 10.017 1.00 92.38 75 ALA A N 1
ATOM 559 C CA . ALA A 1 75 ? -9.303 -27.465 8.693 1.00 92.38 75 ALA A CA 1
ATOM 560 C C . ALA A 1 75 ? -10.494 -26.513 8.632 1.00 92.38 75 ALA A C 1
ATOM 562 O O . ALA A 1 75 ? -11.521 -26.723 9.269 1.00 92.38 75 ALA A O 1
ATOM 563 N N . MET A 1 76 ? -10.351 -25.453 7.848 1.00 94.81 76 MET A N 1
ATOM 564 C CA . MET A 1 76 ? -11.383 -24.448 7.610 1.00 94.81 76 MET A CA 1
ATOM 565 C C . MET A 1 76 ? -11.474 -24.214 6.109 1.00 94.81 76 MET A C 1
ATOM 567 O O . MET A 1 76 ? -10.438 -24.158 5.448 1.00 94.81 76 MET A O 1
ATOM 571 N N . TRP A 1 77 ? -12.669 -24.027 5.565 1.00 96.06 77 TRP A N 1
ATOM 572 C CA . TRP A 1 77 ? -12.842 -23.692 4.158 1.00 96.06 77 TRP A CA 1
ATOM 573 C C . TRP A 1 77 ? -13.918 -22.638 3.935 1.00 96.06 77 TRP A C 1
ATOM 575 O O . TRP A 1 77 ? -14.896 -22.540 4.673 1.00 96.06 77 TRP A O 1
ATOM 585 N N . ILE A 1 78 ? -13.726 -21.840 2.889 1.00 96.12 78 ILE A N 1
ATOM 586 C CA . ILE A 1 78 ? -14.682 -20.832 2.434 1.00 96.12 78 ILE A CA 1
ATOM 587 C C . ILE A 1 78 ? -14.589 -20.668 0.920 1.00 96.12 78 ILE A C 1
ATOM 589 O O . ILE A 1 78 ? -13.511 -20.485 0.350 1.00 96.12 78 ILE A O 1
ATOM 593 N N . CYS A 1 79 ? -15.734 -20.731 0.253 1.00 95.44 79 CYS A N 1
ATOM 594 C CA . CYS A 1 79 ? -15.876 -20.357 -1.140 1.00 95.44 79 CYS A CA 1
ATOM 595 C C . CYS A 1 79 ? -16.065 -18.842 -1.215 1.00 95.44 79 CYS A C 1
ATOM 597 O O . CYS A 1 79 ? -17.014 -18.291 -0.661 1.00 95.44 79 CYS A O 1
ATOM 599 N N . HIS A 1 80 ? -15.175 -18.161 -1.930 1.00 92.25 80 HIS A N 1
ATOM 600 C CA . HIS A 1 80 ? -15.223 -16.706 -2.087 1.00 92.25 80 HIS A CA 1
ATOM 601 C C . HIS A 1 80 ? -16.278 -16.232 -3.092 1.00 92.25 80 HIS A C 1
ATOM 603 O O . HIS A 1 80 ? -16.501 -15.030 -3.233 1.00 92.25 80 HIS A O 1
ATOM 609 N N . ARG A 1 81 ? -16.939 -17.156 -3.798 1.00 88.81 81 ARG A N 1
ATOM 610 C CA . ARG A 1 81 ? -17.971 -16.797 -4.765 1.00 88.81 81 ARG A CA 1
ATOM 611 C C . ARG A 1 81 ? -19.242 -16.402 -4.025 1.00 88.81 81 ARG A C 1
ATOM 613 O O . ARG A 1 81 ? -19.869 -17.241 -3.377 1.00 88.81 81 ARG A O 1
ATOM 620 N N . GLY A 1 82 ? -19.654 -15.145 -4.185 1.00 86.62 82 GLY A N 1
ATOM 621 C CA . GLY A 1 82 ? -20.852 -14.599 -3.539 1.00 86.62 82 GLY A CA 1
ATOM 622 C C . GLY A 1 82 ? -22.147 -15.351 -3.867 1.00 86.62 82 GLY A C 1
ATOM 623 O O . GLY A 1 82 ? -23.075 -15.309 -3.075 1.00 86.62 82 GLY A O 1
ATOM 624 N N . SER A 1 83 ? -22.197 -16.086 -4.984 1.00 88.75 83 SER A N 1
ATOM 625 C CA . SER A 1 83 ? -23.344 -16.930 -5.350 1.00 88.75 83 SER A CA 1
ATOM 626 C C . SER A 1 83 ? -23.360 -18.307 -4.674 1.00 88.75 83 SER A C 1
ATOM 628 O O . SER A 1 83 ? -24.366 -18.994 -4.748 1.00 88.75 83 SER A O 1
ATOM 630 N N . CYS A 1 84 ? -22.233 -18.764 -4.120 1.00 91.38 84 CYS A N 1
ATOM 631 C CA . CYS A 1 84 ? -22.100 -20.097 -3.527 1.00 91.38 84 CYS A CA 1
ATOM 632 C C . CYS A 1 84 ? -22.067 -20.019 -2.003 1.00 91.38 84 CYS A C 1
ATOM 634 O O . CYS A 1 84 ? -22.774 -20.771 -1.348 1.00 91.38 84 CYS A O 1
ATOM 636 N N . GLN A 1 85 ? -21.243 -19.120 -1.446 1.00 88.88 85 GLN A N 1
ATOM 637 C CA . GLN A 1 85 ? -21.102 -18.879 0.001 1.00 88.88 85 GLN A CA 1
ATOM 638 C C . GLN A 1 85 ? -20.818 -20.128 0.858 1.00 88.88 85 GLN A C 1
ATOM 640 O O . GLN A 1 85 ? -20.874 -20.063 2.086 1.00 88.88 85 GLN A O 1
ATOM 645 N N . TRP A 1 86 ? -20.476 -21.262 0.242 1.00 94.31 86 TRP A N 1
ATOM 646 C CA . TRP A 1 86 ? -20.216 -22.504 0.954 1.00 94.31 86 TRP A CA 1
ATOM 647 C C . TRP A 1 86 ? -18.975 -22.371 1.832 1.00 94.31 86 TRP A C 1
ATOM 649 O O . TRP A 1 86 ? -17.917 -21.952 1.365 1.00 94.31 86 TRP A O 1
ATOM 659 N N . ASN A 1 87 ? -19.106 -22.701 3.110 1.00 94.94 87 ASN A N 1
ATOM 660 C CA . ASN A 1 87 ? -18.042 -22.583 4.096 1.00 94.94 87 ASN A CA 1
ATOM 661 C C . ASN A 1 87 ? -18.218 -23.635 5.194 1.00 94.94 87 ASN A C 1
ATOM 663 O O . ASN A 1 87 ? -19.300 -24.200 5.350 1.00 94.94 87 ASN A O 1
ATOM 667 N N . GLY A 1 88 ? -17.149 -23.904 5.933 1.00 93.50 88 GLY A N 1
ATOM 668 C CA . GLY A 1 88 ? -17.165 -24.858 7.029 1.00 93.50 88 GLY A CA 1
ATOM 669 C C . GLY A 1 88 ? -15.828 -24.940 7.748 1.00 93.50 88 GLY A C 1
ATOM 670 O O . GLY A 1 88 ? -14.828 -24.342 7.343 1.00 93.50 88 GLY A O 1
ATOM 671 N N . SER A 1 89 ? -15.820 -25.679 8.846 1.00 91.44 89 SER A N 1
ATOM 672 C CA . SER A 1 89 ? -14.608 -26.020 9.577 1.00 91.44 89 SER A CA 1
ATOM 673 C C . SER A 1 89 ? -14.791 -27.346 10.282 1.00 91.44 89 SER A C 1
ATOM 675 O O . SER A 1 89 ? -15.889 -27.639 10.754 1.00 91.44 89 SER A O 1
ATOM 677 N N . GLU A 1 90 ? -13.711 -28.094 10.425 1.00 87.50 90 GLU A N 1
ATOM 678 C CA . GLU A 1 90 ? -13.715 -29.386 11.086 1.00 87.50 90 GLU A CA 1
ATOM 679 C C . GLU A 1 90 ? -12.464 -29.547 11.954 1.00 87.50 90 GLU A C 1
ATOM 681 O O . GLU A 1 90 ? -11.378 -29.070 11.609 1.00 87.50 90 GLU A O 1
ATOM 686 N N . PHE A 1 91 ? -12.647 -30.184 13.110 1.00 84.00 91 PHE A N 1
ATOM 687 C CA . PHE A 1 91 ? -11.589 -30.544 14.049 1.00 84.00 91 PHE A CA 1
ATOM 688 C C . PHE A 1 91 ? -11.478 -32.069 14.068 1.00 84.00 91 PHE A C 1
ATOM 690 O O . PHE A 1 91 ? -12.471 -32.756 14.291 1.00 84.00 91 PHE A O 1
ATOM 697 N N . PHE A 1 92 ? -10.275 -32.587 13.844 1.00 74.62 92 PHE A N 1
ATOM 698 C CA . PHE A 1 92 ? -10.001 -34.012 13.637 1.00 74.62 92 PHE A CA 1
ATOM 699 C C . PHE A 1 92 ? -9.384 -34.694 14.871 1.00 74.62 92 PHE A C 1
ATOM 701 O O . PHE A 1 92 ? -9.117 -35.894 14.846 1.00 74.62 92 PHE A O 1
ATOM 708 N N . GLU A 1 93 ? -9.166 -33.961 15.971 1.00 65.62 93 GLU A N 1
ATOM 709 C CA . GLU A 1 93 ? -8.825 -34.572 17.259 1.00 65.62 93 GLU A CA 1
ATOM 710 C C . GLU A 1 93 ? -10.072 -35.105 17.972 1.00 65.62 93 GLU A C 1
ATOM 712 O O . GLU A 1 93 ? -11.067 -34.402 18.161 1.00 65.62 93 GLU A O 1
ATOM 717 N N . ALA A 1 94 ? -9.986 -36.356 18.427 1.00 50.03 94 ALA A N 1
ATOM 718 C CA . ALA A 1 94 ? -10.997 -36.988 19.256 1.00 50.03 94 ALA A CA 1
ATOM 719 C C . ALA A 1 94 ? -11.062 -36.291 20.624 1.00 50.03 94 ALA A C 1
ATOM 721 O O . ALA A 1 94 ? -10.332 -36.641 21.550 1.00 50.03 94 ALA A O 1
ATOM 722 N N . LYS A 1 95 ? -11.962 -35.317 20.792 1.00 46.56 95 LYS A N 1
ATOM 723 C CA . LYS A 1 95 ? -12.382 -34.933 22.141 1.00 46.56 95 LYS A CA 1
ATOM 724 C C . LYS A 1 95 ? -13.223 -36.064 22.718 1.00 46.56 95 LYS A C 1
ATOM 726 O O . LYS A 1 95 ? -14.392 -36.233 22.379 1.00 46.56 95 LYS A O 1
ATOM 731 N N . SER A 1 96 ? -12.624 -36.832 23.619 1.00 44.22 96 SER A N 1
ATOM 732 C CA . SER A 1 96 ? -13.356 -37.644 24.581 1.00 44.22 96 SER A CA 1
ATOM 733 C C . SER A 1 96 ? -14.273 -36.733 25.407 1.00 44.22 96 SER A C 1
ATOM 735 O O . SER A 1 96 ? -13.796 -35.969 26.240 1.00 44.22 96 SER A O 1
ATOM 737 N N . GLY A 1 97 ? -15.583 -36.827 25.167 1.00 45.41 97 GLY A N 1
ATOM 738 C CA . GLY A 1 97 ? -16.629 -36.336 26.068 1.00 45.41 97 GLY A CA 1
ATOM 739 C C . GLY A 1 97 ? -16.987 -34.851 25.940 1.00 45.41 97 GLY A C 1
ATOM 740 O O . GLY A 1 97 ? -16.339 -33.985 26.515 1.00 45.41 97 GLY A O 1
ATOM 741 N N . GLY A 1 98 ? -18.104 -34.563 25.265 1.00 36.38 98 GLY A N 1
ATOM 742 C CA . GLY A 1 98 ? -18.722 -33.234 25.276 1.00 36.38 98 GLY A CA 1
ATOM 743 C C . GLY A 1 98 ? -19.859 -33.092 24.266 1.00 36.38 98 GLY A C 1
ATOM 744 O O . GLY A 1 98 ? -19.628 -32.659 23.150 1.00 36.38 98 GLY A O 1
ATOM 745 N N . LYS A 1 99 ? -21.056 -33.519 24.687 1.00 39.16 99 LYS A N 1
ATOM 746 C CA . LYS A 1 99 ? -22.416 -33.379 24.118 1.00 39.16 99 LYS A CA 1
ATOM 747 C C . LYS A 1 99 ? -22.618 -32.530 22.842 1.00 39.16 99 LYS A C 1
ATOM 749 O O . LYS A 1 99 ? -22.180 -31.393 22.726 1.00 39.16 99 LYS A O 1
ATOM 754 N N . ALA A 1 100 ? -23.466 -33.085 21.973 1.00 46.12 100 ALA A N 1
ATOM 755 C CA . ALA A 1 100 ? -24.169 -32.426 20.877 1.00 46.12 100 ALA A CA 1
ATOM 756 C C . ALA A 1 100 ? -24.837 -31.094 21.269 1.00 46.12 100 ALA A C 1
ATOM 758 O O . ALA A 1 100 ? -25.402 -30.973 22.355 1.00 46.12 100 ALA A O 1
ATOM 759 N N . GLY A 1 101 ? -24.878 -30.160 20.314 1.00 40.28 101 GLY A N 1
ATOM 760 C CA . GLY A 1 101 ? -25.774 -29.003 20.346 1.00 40.28 101 GLY A CA 1
ATOM 761 C C . GLY A 1 101 ? -25.083 -27.700 19.970 1.00 40.28 101 GLY A C 1
ATOM 762 O O . GLY A 1 101 ? -24.456 -27.063 20.804 1.00 40.28 101 GLY A O 1
ATOM 763 N N . GLY A 1 102 ? -25.234 -27.275 18.716 1.00 36.34 102 GLY A N 1
ATOM 764 C CA . GLY A 1 102 ? -24.705 -25.988 18.278 1.00 36.34 102 GLY A CA 1
ATOM 765 C C . GLY A 1 102 ? -25.085 -25.619 16.853 1.00 36.34 102 GLY A C 1
ATOM 766 O O . GLY A 1 102 ? -24.209 -25.424 16.020 1.00 36.34 102 GLY A O 1
ATOM 767 N N . LYS A 1 103 ? -26.388 -25.482 16.562 1.00 46.47 103 LYS A N 1
ATOM 768 C CA . LYS A 1 103 ? -26.830 -24.599 15.471 1.00 46.47 103 LYS A CA 1
ATOM 769 C C . LYS A 1 103 ? -26.470 -23.165 15.874 1.00 46.47 103 LYS A C 1
ATOM 771 O O . LYS A 1 103 ? -27.279 -22.468 16.473 1.00 46.47 103 LYS A O 1
ATOM 776 N N . GLY A 1 104 ? -25.239 -22.751 15.601 1.00 36.22 104 GLY A N 1
ATOM 777 C CA . GLY A 1 104 ? -24.775 -21.388 15.824 1.00 36.22 104 GLY A CA 1
ATOM 778 C C . GLY A 1 104 ? -24.890 -20.577 14.543 1.00 36.22 104 GLY A C 1
ATOM 779 O O . GLY A 1 104 ? -23.963 -20.568 13.742 1.00 36.22 104 GLY A O 1
ATOM 780 N N . HIS A 1 105 ? -26.009 -19.870 14.366 1.00 47.78 105 HIS A N 1
ATOM 781 C CA . HIS A 1 105 ? -26.040 -18.669 13.529 1.00 47.78 105 HIS A CA 1
ATOM 782 C C . HIS A 1 105 ? -25.189 -17.604 14.232 1.00 47.78 105 HIS A C 1
ATOM 784 O O . HIS A 1 105 ? -25.692 -16.786 14.995 1.00 47.78 105 HIS A O 1
ATOM 790 N N . GLY A 1 106 ? -23.876 -17.679 14.040 1.00 36.81 106 GLY A N 1
ATOM 791 C CA . GLY A 1 106 ? -22.920 -16.710 14.548 1.00 36.81 106 GLY A CA 1
ATOM 792 C C . GLY A 1 106 ? -22.450 -15.833 13.407 1.00 36.81 106 GLY A C 1
ATOM 793 O O . GLY A 1 106 ? -21.454 -16.144 12.762 1.00 36.81 106 GLY A O 1
ATOM 794 N N . ASN A 1 107 ? -23.156 -14.726 13.168 1.00 50.28 107 ASN A N 1
ATOM 795 C CA . ASN A 1 107 ? -22.586 -13.568 12.486 1.00 50.28 107 ASN A CA 1
ATOM 796 C C . ASN A 1 107 ? -21.532 -12.946 13.413 1.00 50.28 107 ASN A C 1
ATOM 798 O O . ASN A 1 107 ? -21.737 -11.902 14.026 1.00 50.28 107 ASN A O 1
ATOM 802 N N . SER A 1 108 ? -20.418 -13.643 13.579 1.00 42.59 108 SER A N 1
ATOM 803 C CA . SER A 1 108 ? -19.224 -13.113 14.200 1.00 42.59 108 SER A CA 1
ATOM 804 C C . SER A 1 108 ? -18.322 -12.725 13.048 1.00 42.59 108 SER A C 1
ATOM 806 O O . SER A 1 108 ? -17.687 -13.564 12.415 1.00 42.59 108 SER A O 1
ATOM 808 N N . ASN A 1 109 ? -18.224 -11.419 12.819 1.00 44.97 109 ASN A N 1
ATOM 809 C CA . ASN A 1 109 ? -17.108 -10.782 12.130 1.00 44.97 109 ASN A CA 1
ATOM 810 C C . ASN A 1 109 ? -15.810 -10.982 12.952 1.00 44.97 109 ASN A C 1
ATOM 812 O O . ASN A 1 109 ? -15.065 -10.043 13.234 1.00 44.97 109 ASN A O 1
ATOM 816 N N . SER A 1 110 ? -15.534 -12.216 13.393 1.00 41.97 110 SER A N 1
ATOM 817 C CA . SER A 1 110 ? -14.232 -12.610 13.885 1.00 41.97 110 SER A CA 1
ATOM 818 C C . SER A 1 110 ? -13.352 -12.615 12.651 1.00 41.97 110 SER A C 1
ATOM 820 O O . SER A 1 110 ? -13.348 -13.523 11.825 1.00 41.97 110 SER A O 1
ATOM 822 N N . LYS A 1 111 ? -12.649 -11.499 12.484 1.00 39.09 111 LYS A N 1
ATOM 823 C CA . LYS A 1 111 ? -11.517 -11.360 11.587 1.00 39.09 111 LYS A CA 1
ATOM 824 C C . LYS A 1 111 ? -10.548 -12.481 11.947 1.00 39.09 111 LYS A C 1
ATOM 826 O O . LYS A 1 111 ? -9.678 -12.297 12.794 1.00 39.09 111 LYS A O 1
ATOM 831 N N . VAL A 1 112 ? -10.738 -13.654 11.340 1.00 40.16 112 VAL A N 1
ATOM 832 C CA . VAL A 1 112 ? -9.759 -14.729 11.298 1.00 40.16 112 VAL A CA 1
ATOM 833 C C . VAL A 1 112 ? -8.544 -14.052 10.701 1.00 40.16 112 VAL A C 1
ATOM 835 O O . VAL A 1 112 ? -8.504 -13.741 9.509 1.00 40.16 112 VAL A O 1
ATOM 838 N N . GLN A 1 113 ? -7.601 -13.686 11.566 1.00 41.16 113 GLN A N 1
ATOM 839 C CA . GLN A 1 113 ? -6.327 -13.173 11.127 1.00 41.16 113 GLN A CA 1
ATOM 840 C C . GLN A 1 113 ? -5.662 -14.359 10.453 1.00 41.16 113 GLN A C 1
ATOM 842 O O . GLN A 1 113 ? -5.097 -15.242 11.092 1.00 41.16 113 GLN A O 1
ATOM 847 N N . TYR A 1 114 ? -5.825 -14.423 9.136 1.00 39.72 114 TYR A N 1
ATOM 848 C CA . TYR A 1 114 ? -4.965 -15.207 8.289 1.00 39.72 114 TYR A CA 1
ATOM 849 C C . TYR A 1 114 ? -3.562 -14.660 8.534 1.00 39.72 114 TYR A C 1
ATOM 851 O O . TYR A 1 114 ? -3.155 -13.671 7.923 1.00 39.72 114 TYR A O 1
ATOM 859 N N . ALA A 1 115 ? -2.823 -15.292 9.444 1.00 44.44 115 ALA A N 1
ATOM 860 C CA . ALA A 1 115 ? -1.377 -15.269 9.413 1.00 44.44 115 ALA A CA 1
ATOM 861 C C . ALA A 1 115 ? -0.977 -16.046 8.154 1.00 44.44 115 ALA A C 1
ATOM 863 O O . ALA A 1 115 ? -0.527 -17.182 8.192 1.00 44.44 115 ALA A O 1
ATOM 864 N N . THR A 1 116 ? -1.229 -15.443 6.990 1.00 48.62 116 THR A N 1
ATOM 865 C CA . THR A 1 116 ? -0.374 -15.700 5.850 1.00 48.62 116 THR A CA 1
ATOM 866 C C . THR A 1 116 ? 1.002 -15.325 6.356 1.00 48.62 116 THR A C 1
ATOM 868 O O . THR A 1 116 ? 1.207 -14.158 6.709 1.00 48.62 116 THR A O 1
ATOM 871 N N . GLU A 1 117 ? 1.924 -16.276 6.394 1.00 52.09 117 GLU A N 1
ATOM 872 C CA . GLU A 1 117 ? 3.350 -15.994 6.435 1.00 52.09 117 GLU A CA 1
ATOM 873 C C . GLU A 1 117 ? 3.719 -15.322 5.103 1.00 52.09 117 GLU A C 1
ATOM 875 O O . GLU A 1 117 ? 4.404 -15.849 4.236 1.00 52.09 117 GLU A O 1
ATOM 880 N N . LYS A 1 118 ? 3.150 -14.130 4.882 1.00 50.91 118 LYS A N 1
ATOM 881 C CA . LYS A 1 118 ? 3.646 -13.148 3.941 1.00 50.91 118 LYS A CA 1
ATOM 882 C C . LYS A 1 118 ? 5.009 -12.849 4.509 1.00 50.91 118 LYS A C 1
ATOM 884 O O . LYS A 1 118 ? 5.064 -12.155 5.526 1.00 50.91 118 LYS A O 1
ATOM 889 N N . GLY A 1 119 ? 6.044 -13.440 3.900 1.00 52.47 119 GLY A N 1
ATOM 890 C CA . GLY A 1 119 ? 7.443 -13.218 4.246 1.00 52.47 119 GLY A CA 1
ATOM 891 C C . GLY A 1 119 ? 7.576 -11.787 4.717 1.00 52.47 119 GLY A C 1
ATOM 892 O O . GLY A 1 119 ? 7.181 -10.886 3.971 1.00 52.47 119 GLY A O 1
ATOM 893 N N . ARG A 1 120 ? 7.896 -11.639 6.011 1.00 55.31 120 ARG A N 1
ATOM 894 C CA . ARG A 1 120 ? 7.730 -10.417 6.802 1.00 55.31 120 ARG A CA 1
ATOM 895 C C . ARG A 1 120 ? 8.120 -9.249 5.914 1.00 55.31 120 ARG A C 1
ATOM 897 O O . ARG A 1 120 ? 9.308 -9.043 5.684 1.00 55.31 120 ARG A O 1
ATOM 904 N N . ARG A 1 121 ? 7.132 -8.552 5.330 1.00 60.97 121 ARG A N 1
ATOM 905 C CA . ARG A 1 121 ? 7.426 -7.386 4.498 1.00 60.97 121 ARG A CA 1
ATOM 906 C C . ARG A 1 121 ? 8.148 -6.467 5.454 1.00 60.97 121 ARG A C 1
ATOM 908 O O . ARG A 1 121 ? 7.537 -6.044 6.437 1.00 60.97 121 ARG A O 1
ATOM 915 N N . ILE A 1 122 ? 9.449 -6.281 5.237 1.00 66.06 122 ILE A N 1
ATOM 916 C CA . ILE A 1 122 ? 10.244 -5.349 6.021 1.00 66.06 122 ILE A CA 1
ATOM 917 C C . ILE A 1 122 ? 9.435 -4.064 5.969 1.00 66.06 122 ILE A C 1
ATOM 919 O O . ILE A 1 122 ? 9.139 -3.568 4.878 1.00 66.06 122 ILE A O 1
ATOM 923 N N . ALA A 1 123 ? 8.936 -3.632 7.130 1.00 71.81 123 ALA A N 1
ATOM 924 C CA . ALA A 1 123 ? 8.166 -2.407 7.190 1.00 71.81 123 ALA A CA 1
ATOM 925 C C . ALA A 1 123 ? 9.073 -1.341 6.572 1.00 71.81 123 ALA A C 1
ATOM 927 O O . ALA A 1 123 ? 10.229 -1.254 6.996 1.00 71.81 123 ALA A O 1
ATOM 928 N N . PRO A 1 124 ? 8.619 -0.623 5.532 1.00 70.56 124 PRO A N 1
ATOM 929 C CA . PRO A 1 124 ? 9.481 0.316 4.843 1.00 70.56 124 PRO A CA 1
ATOM 930 C C . PRO A 1 124 ? 10.073 1.255 5.887 1.00 70.56 124 PRO A C 1
ATOM 932 O O . PRO A 1 124 ? 9.336 1.832 6.695 1.00 70.56 124 PRO A O 1
ATOM 935 N N . THR A 1 125 ? 11.404 1.338 5.917 1.00 78.88 125 THR A N 1
ATOM 936 C CA . THR A 1 125 ? 12.103 2.254 6.810 1.00 78.88 125 THR A CA 1
ATOM 937 C C . THR A 1 125 ? 11.569 3.641 6.515 1.00 78.88 125 THR A C 1
ATOM 939 O O . THR A 1 125 ? 11.712 4.143 5.400 1.00 78.88 125 THR A O 1
ATOM 942 N N . LYS A 1 126 ? 10.896 4.244 7.497 1.00 77.56 126 LYS A N 1
ATOM 943 C CA . LYS A 1 126 ? 10.427 5.617 7.354 1.00 77.56 126 LYS A CA 1
ATOM 944 C C . LYS A 1 126 ? 11.670 6.497 7.242 1.00 77.56 126 LYS A C 1
ATOM 946 O O . LYS A 1 126 ? 12.503 6.430 8.153 1.00 77.56 126 LYS A O 1
ATOM 951 N N . PRO A 1 127 ? 11.827 7.279 6.163 1.00 73.06 127 PRO A N 1
ATOM 952 C CA . PRO A 1 127 ? 12.915 8.235 6.100 1.00 73.06 127 PRO A CA 1
ATOM 953 C C . PRO A 1 127 ? 12.783 9.188 7.292 1.00 73.06 127 PRO A C 1
ATOM 955 O O . PRO A 1 127 ? 11.672 9.565 7.675 1.00 73.06 127 PRO A O 1
ATOM 958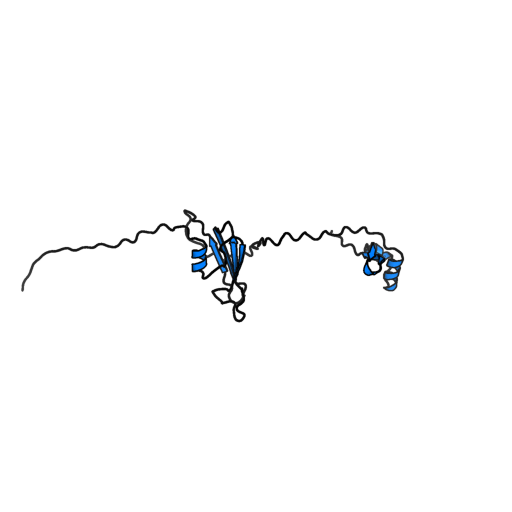 N N . LYS A 1 128 ? 13.916 9.518 7.912 1.00 76.69 128 LYS A N 1
ATOM 959 C CA . LYS A 1 128 ? 14.021 10.568 8.927 1.00 76.69 128 LYS A CA 1
ATOM 960 C C . LYS A 1 128 ? 14.624 11.788 8.229 1.00 76.69 128 LYS A C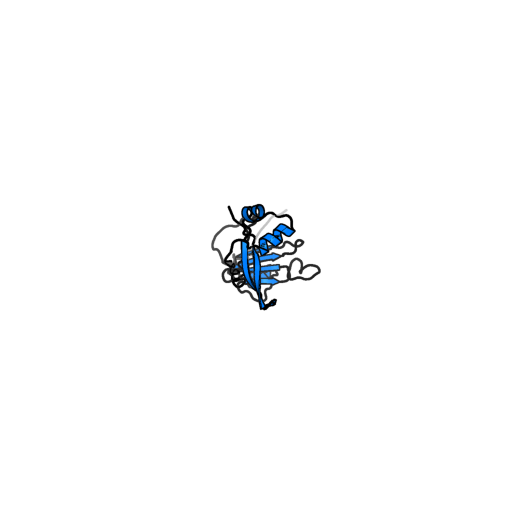 1
ATOM 962 O O . LYS A 1 128 ? 15.848 11.890 8.209 1.00 76.69 128 LYS A O 1
ATOM 967 N N . PRO A 1 129 ? 13.804 12.624 7.575 1.00 79.38 129 PRO A N 1
ATOM 968 C CA . PRO A 1 129 ? 14.309 13.797 6.878 1.00 79.38 129 PRO A CA 1
ATOM 969 C C . PRO A 1 129 ? 14.895 14.800 7.874 1.00 79.38 129 PRO A C 1
ATOM 971 O O . PRO A 1 129 ? 14.407 14.923 9.003 1.00 79.38 129 PRO A O 1
ATOM 974 N N . SER A 1 130 ? 15.938 15.508 7.446 1.00 85.75 130 SER A N 1
ATOM 975 C CA . SER A 1 130 ? 16.532 16.609 8.206 1.00 85.75 130 SER A CA 1
ATOM 976 C C . SER A 1 130 ? 16.033 17.919 7.615 1.00 85.75 130 SER A C 1
ATOM 978 O O . SER A 1 130 ? 16.554 18.394 6.609 1.00 85.75 130 SER A O 1
ATOM 980 N N . PHE A 1 131 ? 14.984 18.479 8.212 1.00 90.50 131 PHE A N 1
ATOM 981 C CA . PHE A 1 131 ? 14.340 19.673 7.680 1.00 90.50 131 PHE A CA 1
ATOM 982 C C . PHE A 1 131 ? 15.046 20.963 8.089 1.00 90.50 131 PHE A C 1
ATOM 984 O O . PHE A 1 131 ? 15.411 21.154 9.249 1.00 90.50 131 PHE A O 1
ATOM 991 N N . GLU A 1 132 ? 15.123 21.887 7.139 1.00 91.69 132 GLU A N 1
ATOM 992 C CA . GLU A 1 132 ? 15.606 23.251 7.321 1.00 91.69 132 GLU A CA 1
ATOM 993 C C . GLU A 1 132 ? 14.464 24.259 7.095 1.00 91.69 132 GLU A C 1
ATOM 995 O O . GLU A 1 132 ? 13.486 23.953 6.397 1.00 91.69 132 GLU A O 1
ATOM 1000 N N . PRO A 1 133 ? 14.550 25.475 7.663 1.00 92.06 133 PRO A N 1
ATOM 1001 C CA . PRO A 1 133 ? 13.632 26.559 7.329 1.00 92.06 133 PRO A CA 1
ATOM 1002 C C . PRO A 1 133 ? 13.628 26.867 5.819 1.00 92.06 133 PRO A C 1
ATOM 1004 O O . PRO A 1 133 ? 14.663 26.732 5.162 1.00 92.06 133 PRO A O 1
ATOM 1007 N N . PRO A 1 134 ? 12.488 27.293 5.247 1.00 93.25 134 PRO A N 1
ATOM 1008 C CA . PRO A 1 134 ? 12.392 27.594 3.823 1.00 93.25 134 PRO A CA 1
ATOM 1009 C C . PRO A 1 134 ? 13.296 28.779 3.454 1.00 93.25 134 PRO A C 1
ATOM 1011 O O . PRO A 1 134 ? 13.147 29.880 3.981 1.00 93.25 134 PRO A O 1
ATOM 1014 N N . GLY A 1 135 ? 14.225 28.559 2.524 1.00 92.56 135 GLY A N 1
ATOM 1015 C CA . GLY A 1 135 ? 15.098 29.599 1.983 1.00 92.56 135 GLY A CA 1
ATOM 1016 C C . GLY A 1 135 ? 14.401 30.470 0.935 1.00 92.56 135 GLY A C 1
ATOM 1017 O O . GLY A 1 135 ? 13.275 30.198 0.511 1.00 92.56 135 GLY A O 1
ATOM 1018 N N . GLU A 1 136 ? 15.099 31.497 0.445 1.00 93.94 136 GLU A N 1
ATOM 1019 C CA . GLU A 1 136 ? 14.553 32.481 -0.508 1.00 93.94 136 GLU A CA 1
ATOM 1020 C C . GLU A 1 136 ? 13.947 31.842 -1.763 1.00 93.94 136 GLU A C 1
ATOM 1022 O O . GLU A 1 136 ? 12.850 32.204 -2.169 1.00 93.94 136 GLU A O 1
ATOM 1027 N N . LYS A 1 137 ? 14.585 30.805 -2.324 1.00 93.62 137 LYS A N 1
ATOM 1028 C CA . LYS A 1 137 ? 14.067 30.098 -3.511 1.00 93.62 137 LYS A CA 1
ATOM 1029 C C . LYS A 1 137 ? 12.688 29.473 -3.279 1.00 93.62 137 LYS A C 1
ATOM 1031 O O . LYS A 1 137 ? 11.867 29.430 -4.194 1.00 93.62 137 LYS A O 1
ATOM 1036 N N . VAL A 1 138 ? 12.448 28.959 -2.072 1.00 95.25 138 VAL A N 1
ATOM 1037 C CA . VAL A 1 138 ? 11.162 28.364 -1.688 1.00 95.25 138 VAL A CA 1
ATOM 1038 C C . VAL A 1 138 ? 10.140 29.468 -1.431 1.00 95.25 138 VAL A C 1
ATOM 1040 O O . VAL A 1 138 ? 9.011 29.376 -1.907 1.00 95.25 138 VAL A O 1
ATOM 1043 N N . LEU A 1 139 ? 10.542 30.548 -0.761 1.00 95.88 139 LEU A N 1
ATOM 1044 C CA . LEU A 1 139 ? 9.681 31.711 -0.545 1.00 95.88 139 LEU A CA 1
ATOM 1045 C C . LEU A 1 139 ? 9.238 32.355 -1.866 1.00 95.88 139 LEU A C 1
ATOM 1047 O O . LEU A 1 139 ? 8.050 32.606 -2.044 1.00 95.88 139 LEU A O 1
ATOM 1051 N N . ASP A 1 140 ? 10.144 32.521 -2.828 1.00 96.81 140 ASP A N 1
ATOM 1052 C CA . ASP A 1 140 ? 9.837 33.035 -4.167 1.00 96.81 140 ASP A CA 1
ATOM 1053 C C . ASP A 1 140 ? 8.869 32.123 -4.928 1.00 96.81 140 ASP A C 1
ATOM 1055 O O . ASP A 1 140 ? 7.985 32.589 -5.653 1.00 96.81 140 ASP A O 1
ATOM 1059 N N . PHE A 1 141 ? 9.010 30.803 -4.769 1.00 96.06 141 PHE A N 1
ATOM 1060 C CA . PHE A 1 141 ? 8.091 29.830 -5.357 1.00 96.06 141 PHE A CA 1
ATOM 1061 C C . PHE A 1 141 ? 6.653 30.012 -4.840 1.00 96.06 141 PHE A C 1
ATOM 1063 O O . PHE A 1 141 ? 5.704 29.890 -5.625 1.00 96.06 141 PHE A O 1
ATOM 1070 N N . PHE A 1 142 ? 6.490 30.322 -3.552 1.00 97.25 142 PHE A N 1
ATOM 1071 C CA . PHE A 1 142 ? 5.195 30.609 -2.931 1.00 97.25 142 PHE A CA 1
ATOM 1072 C C . PHE A 1 142 ? 4.684 32.017 -3.261 1.00 97.25 142 PHE A C 1
ATOM 1074 O O . PHE A 1 142 ? 3.506 32.170 -3.588 1.00 97.25 142 PHE A O 1
ATOM 1081 N N . ALA A 1 143 ? 5.561 33.021 -3.296 1.00 96.94 143 ALA A N 1
ATOM 1082 C CA . ALA A 1 143 ? 5.211 34.392 -3.659 1.00 96.94 143 ALA A CA 1
ATOM 1083 C C . ALA A 1 143 ? 4.630 34.477 -5.081 1.00 96.94 143 ALA A C 1
ATOM 1085 O O . ALA A 1 143 ? 3.605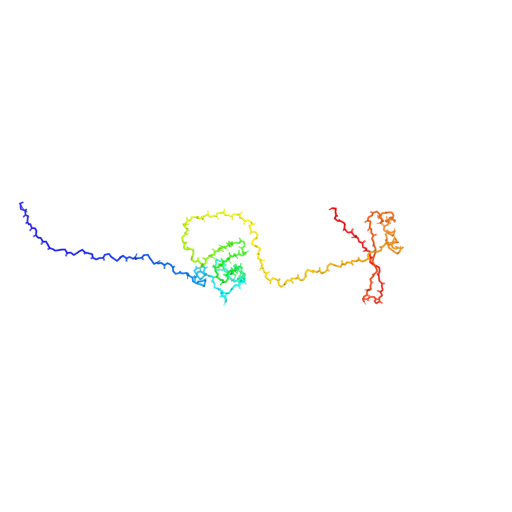 35.121 -5.294 1.00 96.94 143 ALA A O 1
ATOM 1086 N N . LYS A 1 144 ? 5.199 33.725 -6.039 1.00 97.69 144 LYS A N 1
ATOM 1087 C CA . LYS A 1 144 ? 4.660 33.577 -7.410 1.00 97.69 144 LYS A CA 1
ATOM 1088 C C . LYS A 1 144 ? 3.243 32.995 -7.466 1.00 97.69 144 LYS A C 1
ATOM 1090 O O . LYS A 1 144 ? 2.588 33.092 -8.497 1.00 97.69 144 LYS A O 1
ATOM 1095 N N . ARG A 1 145 ? 2.783 32.367 -6.383 1.00 97.38 145 ARG A N 1
ATOM 1096 C CA . ARG A 1 145 ? 1.433 31.803 -6.218 1.00 97.38 145 ARG A CA 1
ATOM 1097 C C . ARG A 1 145 ? 0.579 32.624 -5.251 1.00 97.38 145 ARG A C 1
ATOM 1099 O O . ARG A 1 145 ? -0.425 32.121 -4.760 1.00 97.38 145 ARG A O 1
ATOM 1106 N N . CYS A 1 146 ? 0.989 33.862 -4.973 1.00 97.50 146 CYS A N 1
ATOM 1107 C CA . CYS A 1 146 ? 0.318 34.779 -4.055 1.00 97.50 146 CYS A CA 1
ATOM 1108 C C . CYS A 1 146 ? 0.219 34.243 -2.614 1.00 97.50 146 CYS A C 1
ATOM 1110 O O . CYS A 1 146 ? -0.729 34.553 -1.898 1.00 97.50 146 CYS A O 1
ATOM 1112 N N . ILE A 1 147 ? 1.203 33.451 -2.175 1.00 97.56 147 ILE A N 1
ATOM 1113 C CA . ILE A 1 147 ? 1.298 32.947 -0.801 1.00 97.56 147 ILE A CA 1
ATOM 1114 C C . ILE A 1 147 ? 2.400 33.728 -0.078 1.00 97.56 147 ILE A C 1
ATOM 1116 O O . ILE A 1 147 ? 3.561 33.704 -0.488 1.00 97.56 147 ILE A O 1
ATOM 1120 N N . SER A 1 148 ? 2.029 34.442 0.990 1.00 96.81 148 SER A N 1
ATOM 1121 C CA . SER A 1 148 ? 2.956 35.275 1.765 1.00 96.81 148 SER A CA 1
ATOM 1122 C C . SER A 1 148 ? 3.922 34.436 2.607 1.00 96.81 148 SER A C 1
ATOM 1124 O O . SER A 1 148 ? 3.579 33.334 3.038 1.00 96.81 148 SER A O 1
ATOM 1126 N N . ARG A 1 149 ? 5.108 34.988 2.912 1.00 95.19 149 ARG A N 1
ATOM 1127 C CA . ARG A 1 149 ? 6.081 34.383 3.846 1.00 95.19 149 ARG A CA 1
ATOM 1128 C C . ARG A 1 149 ? 5.426 33.997 5.174 1.00 95.19 149 ARG A C 1
ATOM 1130 O O . ARG A 1 149 ? 5.574 32.867 5.618 1.00 95.19 149 ARG A O 1
ATOM 1137 N N . GLU A 1 150 ? 4.636 34.903 5.741 1.00 96.06 150 GLU A N 1
ATOM 1138 C CA . GLU A 1 150 ? 3.896 34.669 6.986 1.00 96.06 150 GLU A CA 1
ATOM 1139 C C . GLU A 1 150 ? 2.983 33.435 6.891 1.00 96.06 150 GLU A C 1
ATOM 1141 O O . GLU A 1 150 ? 2.918 32.621 7.811 1.00 96.06 150 GLU A O 1
ATOM 1146 N N . THR A 1 151 ? 2.312 33.237 5.749 1.00 96.81 151 THR A N 1
ATOM 1147 C CA . THR A 1 151 ? 1.464 32.057 5.528 1.00 96.81 151 THR A CA 1
ATOM 1148 C C . THR A 1 151 ? 2.291 30.773 5.465 1.00 96.81 151 THR A C 1
ATOM 1150 O O . THR A 1 151 ? 1.868 29.753 6.009 1.00 96.81 151 THR A O 1
ATOM 1153 N N . VAL A 1 152 ? 3.461 30.804 4.824 1.00 95.50 152 VAL A N 1
ATOM 1154 C CA . VAL A 1 152 ? 4.381 29.656 4.727 1.00 95.50 152 VAL A CA 1
ATOM 1155 C C . VAL A 1 152 ? 4.886 29.250 6.116 1.00 95.50 152 VAL A C 1
ATOM 1157 O O . VAL A 1 152 ? 4.828 28.072 6.472 1.00 95.50 152 VAL A O 1
ATOM 1160 N N . GLU A 1 153 ? 5.305 30.227 6.922 1.00 93.31 153 GLU A N 1
ATOM 1161 C CA . GLU A 1 153 ? 5.807 30.018 8.285 1.00 93.31 153 GLU A CA 1
ATOM 1162 C C . GLU A 1 153 ? 4.710 29.510 9.227 1.00 93.31 153 GLU A C 1
ATOM 1164 O O . GLU A 1 153 ? 4.917 28.522 9.934 1.00 93.31 153 GLU A O 1
ATOM 1169 N N . ARG A 1 154 ? 3.508 30.105 9.180 1.00 94.38 154 ARG A N 1
ATOM 1170 C CA . ARG A 1 154 ? 2.357 29.681 9.997 1.00 94.38 154 ARG A CA 1
ATOM 1171 C C . ARG A 1 154 ? 1.957 28.227 9.746 1.00 94.38 154 ARG A C 1
ATO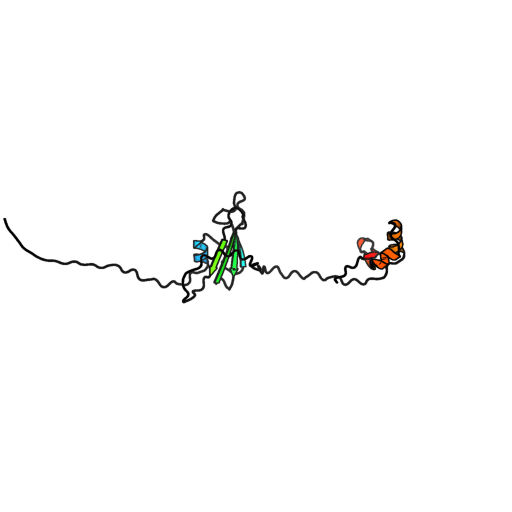M 1173 O O . ARG A 1 154 ? 1.573 27.530 10.679 1.00 94.38 154 ARG A O 1
ATOM 1180 N N . ASN A 1 155 ? 2.043 27.766 8.499 1.00 93.38 155 ASN A N 1
ATOM 1181 C CA . ASN A 1 155 ? 1.738 26.378 8.136 1.00 93.38 155 ASN A CA 1
ATOM 1182 C C . ASN A 1 155 ? 2.920 25.421 8.369 1.00 93.38 155 ASN A C 1
ATOM 1184 O O . ASN A 1 155 ? 2.801 24.228 8.096 1.00 93.38 155 ASN A O 1
ATOM 1188 N N . GLY A 1 156 ? 4.056 25.921 8.866 1.00 93.19 156 GLY A N 1
ATOM 1189 C CA . GLY A 1 156 ? 5.223 25.105 9.184 1.00 93.19 156 GLY A CA 1
ATOM 1190 C C . GLY A 1 156 ? 5.849 24.430 7.966 1.00 93.19 156 GLY A C 1
ATOM 1191 O O . GLY A 1 156 ? 6.380 23.331 8.101 1.00 93.19 156 GLY A O 1
ATOM 1192 N N . VAL A 1 157 ? 5.765 25.050 6.784 1.00 95.19 157 VAL A N 1
ATOM 1193 C CA . VAL A 1 157 ? 6.423 24.544 5.572 1.00 95.19 157 VAL A CA 1
ATOM 1194 C C . VAL A 1 157 ? 7.937 24.587 5.772 1.00 95.19 157 VAL A C 1
ATOM 1196 O O . VAL A 1 157 ? 8.479 25.574 6.264 1.00 95.19 157 VAL A O 1
ATOM 1199 N N . GLN A 1 158 ? 8.621 23.519 5.374 1.00 94.50 158 GLN A N 1
ATOM 1200 C CA . GLN A 1 158 ? 10.072 23.380 5.498 1.00 94.50 158 GLN A CA 1
ATOM 1201 C C . GLN A 1 158 ? 10.695 23.018 4.148 1.00 94.50 158 GLN A C 1
ATOM 1203 O O . GLN A 1 158 ? 9.995 22.843 3.148 1.00 94.50 158 GLN A O 1
ATOM 1208 N N . GLN A 1 159 ? 12.017 22.901 4.107 1.00 94.69 159 GLN A N 1
ATOM 1209 C CA . GLN A 1 159 ? 12.738 22.391 2.948 1.00 94.69 159 GLN A CA 1
ATOM 1210 C C . GLN A 1 159 ? 13.759 21.324 3.349 1.00 94.69 159 GLN A C 1
ATOM 1212 O O . GLN A 1 159 ? 14.139 21.216 4.513 1.00 94.69 159 GLN A O 1
ATOM 1217 N N . GLU A 1 160 ? 14.217 20.557 2.367 1.00 92.38 160 GLU A N 1
ATOM 1218 C CA . GLU A 1 160 ? 15.324 19.612 2.515 1.00 92.38 160 GLU A CA 1
ATOM 1219 C C . GLU A 1 160 ? 16.195 19.660 1.257 1.00 92.38 160 GLU A C 1
ATOM 1221 O O . GLU A 1 160 ? 15.681 19.719 0.134 1.00 92.38 160 GLU A O 1
ATOM 1226 N N . SER A 1 161 ? 17.515 19.656 1.441 1.00 90.62 161 SER A N 1
ATOM 1227 C CA . SER A 1 161 ? 18.460 19.489 0.341 1.00 90.62 161 SER A CA 1
ATOM 1228 C C . SER A 1 161 ? 18.747 18.004 0.137 1.00 90.62 161 SER A C 1
ATOM 1230 O O . SER A 1 161 ? 18.986 17.259 1.085 1.00 90.62 161 SER A O 1
ATOM 1232 N N . PHE A 1 162 ? 18.688 17.548 -1.110 1.00 89.38 162 PHE A N 1
ATOM 1233 C CA . PHE A 1 162 ? 18.979 16.162 -1.448 1.00 89.38 162 PHE A CA 1
ATOM 1234 C C . PHE A 1 162 ? 19.698 16.068 -2.788 1.00 89.38 162 PHE A C 1
ATOM 1236 O O . PHE A 1 162 ? 19.420 16.821 -3.726 1.00 89.38 162 PHE A O 1
ATOM 1243 N N . TYR A 1 163 ? 20.595 15.094 -2.898 1.00 92.06 163 TYR A N 1
ATOM 1244 C CA . TYR A 1 163 ? 21.284 14.817 -4.146 1.00 92.06 163 TYR A CA 1
ATOM 1245 C C . TYR A 1 163 ? 20.350 14.098 -5.128 1.00 92.06 163 TYR A C 1
ATOM 1247 O O . TYR A 1 163 ? 19.865 12.995 -4.861 1.00 92.06 163 TYR A O 1
ATOM 1255 N N . SER A 1 164 ? 20.109 14.700 -6.295 1.00 92.31 164 SER A N 1
ATOM 1256 C CA . SER A 1 164 ? 19.347 14.073 -7.377 1.00 92.31 164 SER A CA 1
ATOM 1257 C C . SER A 1 164 ? 20.301 13.404 -8.362 1.00 92.31 164 SER A C 1
ATOM 1259 O O . SER A 1 164 ? 20.986 14.083 -9.128 1.00 92.31 164 SER A O 1
ATOM 1261 N N . SER A 1 165 ? 20.302 12.070 -8.408 1.00 92.44 165 SER A N 1
ATOM 1262 C CA . SER A 1 165 ? 21.111 11.303 -9.368 1.00 92.44 165 SER A CA 1
ATOM 1263 C C . SER A 1 165 ? 20.757 11.620 -10.826 1.00 92.44 165 SER A C 1
ATOM 1265 O O . SER A 1 165 ? 21.647 11.704 -11.669 1.00 92.44 165 SER A O 1
ATOM 1267 N N . ALA A 1 166 ? 19.477 11.878 -11.115 1.00 93.12 166 ALA A N 1
ATOM 1268 C CA . ALA A 1 166 ? 19.002 12.254 -12.447 1.00 93.12 166 ALA A CA 1
ATOM 1269 C C . ALA A 1 166 ? 19.587 13.592 -12.933 1.00 93.12 166 ALA A C 1
ATOM 1271 O O . ALA A 1 166 ? 19.895 13.739 -14.112 1.00 93.12 166 ALA A O 1
ATOM 1272 N N . HIS A 1 167 ? 19.778 14.552 -12.023 1.00 89.81 167 HIS A N 1
ATOM 1273 C CA . HIS A 1 167 ? 20.297 15.885 -12.349 1.00 89.81 167 HIS A CA 1
ATOM 1274 C C . HIS A 1 167 ? 21.776 16.066 -11.978 1.00 89.81 167 HIS A C 1
ATOM 1276 O O . HIS A 1 167 ? 22.327 17.141 -12.210 1.00 89.81 167 HIS A O 1
ATOM 1282 N N . LYS A 1 168 ? 22.409 15.029 -11.408 1.00 93.31 168 LYS A N 1
ATOM 1283 C CA . LYS A 1 168 ? 23.802 14.996 -10.929 1.00 93.31 168 LYS A CA 1
ATOM 1284 C C . LYS A 1 168 ? 24.184 16.184 -10.035 1.00 93.31 168 LYS A C 1
ATOM 1286 O O . LYS A 1 168 ? 25.317 16.656 -10.082 1.00 93.31 168 LYS A O 1
ATOM 1291 N N . ARG A 1 169 ? 23.239 16.686 -9.238 1.00 92.94 169 ARG A N 1
ATOM 1292 C CA . ARG A 1 169 ? 23.423 17.857 -8.370 1.00 92.94 169 ARG A CA 1
ATOM 1293 C C . ARG A 1 169 ? 22.458 17.840 -7.195 1.00 92.94 169 ARG A C 1
ATOM 1295 O O . ARG A 1 169 ? 21.428 17.162 -7.248 1.00 92.94 169 ARG A O 1
ATOM 1302 N N . ASP A 1 170 ? 22.749 18.672 -6.205 1.00 91.12 170 ASP A N 1
ATOM 1303 C CA . ASP A 1 170 ? 21.835 18.916 -5.098 1.00 91.12 170 ASP A CA 1
ATOM 1304 C C . ASP A 1 170 ? 20.624 19.733 -5.554 1.00 91.12 170 ASP A C 1
ATOM 1306 O O . ASP A 1 170 ? 20.699 20.681 -6.353 1.00 91.12 170 ASP A O 1
ATOM 1310 N N . MET A 1 171 ? 19.469 19.308 -5.067 1.00 92.00 171 MET A N 1
ATOM 1311 C CA . MET A 1 171 ? 18.175 19.915 -5.309 1.00 92.00 171 MET A CA 1
ATOM 1312 C C . MET A 1 171 ? 17.499 20.216 -3.981 1.00 92.00 171 MET A C 1
ATOM 1314 O O . MET A 1 171 ? 17.747 19.562 -2.974 1.00 92.00 171 MET A O 1
ATOM 1318 N N . VAL A 1 172 ? 16.626 21.218 -4.002 1.00 92.38 172 VAL A N 1
ATOM 1319 C CA . VAL A 1 172 ? 15.813 21.593 -2.848 1.00 92.38 172 VAL A CA 1
ATOM 1320 C C . VAL A 1 172 ? 14.423 21.001 -3.040 1.00 92.38 172 VAL A C 1
ATOM 1322 O O . VAL A 1 172 ? 13.769 21.274 -4.050 1.00 92.38 172 VAL A O 1
ATOM 1325 N N . ALA A 1 173 ? 13.984 20.188 -2.086 1.00 92.44 173 ALA A N 1
ATOM 1326 C CA . ALA A 1 173 ? 12.606 19.736 -1.960 1.00 92.44 173 ALA A CA 1
ATOM 1327 C C . ALA A 1 173 ? 11.844 20.653 -0.999 1.00 92.44 173 ALA A C 1
ATOM 1329 O O . ALA A 1 173 ? 12.376 21.062 0.031 1.00 92.44 173 ALA A O 1
ATOM 1330 N N . VAL A 1 174 ? 10.582 20.940 -1.320 1.00 94.50 174 VAL A N 1
ATOM 1331 C CA . VAL A 1 174 ? 9.648 21.586 -0.390 1.00 94.50 174 VAL A CA 1
ATOM 1332 C C . VAL A 1 174 ? 8.958 20.498 0.426 1.00 94.50 174 VAL A C 1
ATOM 1334 O O . VAL A 1 174 ? 8.410 19.551 -0.142 1.00 94.50 174 VAL A O 1
ATOM 1337 N N . ALA A 1 175 ? 8.976 20.636 1.747 1.00 93.25 175 ALA A N 1
ATOM 1338 C CA . ALA A 1 175 ? 8.401 19.691 2.689 1.00 93.25 175 ALA A CA 1
ATOM 1339 C C . ALA A 1 175 ? 7.171 20.284 3.391 1.00 93.25 175 ALA A C 1
ATOM 1341 O O . ALA A 1 175 ? 7.179 21.434 3.829 1.00 93.25 175 ALA A O 1
ATOM 1342 N N . PHE A 1 176 ? 6.130 19.460 3.542 1.00 94.00 176 PHE A N 1
ATOM 1343 C CA . PHE A 1 176 ? 4.900 19.780 4.272 1.00 94.00 176 PHE A CA 1
ATOM 1344 C C . PHE A 1 176 ? 4.762 18.822 5.467 1.00 94.00 176 PHE A C 1
ATOM 1346 O O . PHE A 1 176 ? 4.220 17.723 5.310 1.00 94.00 176 PHE A O 1
ATOM 1353 N N . PRO A 1 177 ? 5.308 19.171 6.646 1.00 89.69 177 PRO A N 1
ATOM 1354 C CA . PRO A 1 177 ? 5.284 18.294 7.811 1.00 89.69 177 PRO A CA 1
ATOM 1355 C C . PRO A 1 177 ? 3.863 18.127 8.364 1.00 89.69 177 PRO A C 1
ATOM 1357 O O . PRO A 1 177 ? 3.230 19.090 8.791 1.00 89.69 177 PRO A O 1
ATOM 1360 N N . TYR A 1 178 ? 3.380 16.885 8.424 1.00 90.00 178 TYR A N 1
ATOM 1361 C CA . TYR A 1 178 ? 2.119 16.553 9.089 1.00 90.00 178 TYR A CA 1
ATOM 1362 C C . TYR A 1 178 ? 2.365 16.268 10.569 1.00 90.00 178 TYR A C 1
ATOM 1364 O O . TYR A 1 178 ? 3.147 15.379 10.917 1.00 90.00 178 TYR A O 1
ATOM 1372 N N . ARG A 1 179 ? 1.672 16.997 11.443 1.00 83.69 179 ARG A N 1
ATOM 1373 C CA . ARG A 1 179 ? 1.708 16.786 12.894 1.00 83.69 179 ARG A CA 1
ATOM 1374 C C . ARG A 1 179 ? 0.494 15.958 13.311 1.00 83.69 179 ARG A C 1
ATOM 1376 O O . ARG A 1 179 ? -0.577 16.099 12.729 1.00 83.69 179 ARG A O 1
ATOM 1383 N N . ARG A 1 180 ? 0.679 15.061 14.280 1.00 84.00 180 ARG A N 1
ATOM 1384 C CA . ARG A 1 180 ? -0.437 14.455 15.013 1.00 84.00 180 ARG A CA 1
ATOM 1385 C C . ARG A 1 180 ? -0.557 15.212 16.324 1.00 84.00 180 ARG A C 1
ATOM 1387 O O . ARG A 1 180 ? 0.462 15.370 16.995 1.00 84.00 180 ARG A O 1
ATOM 1394 N N . GLU A 1 181 ? -1.754 15.696 16.611 1.00 66.94 181 GLU A N 1
ATOM 1395 C CA . GLU A 1 181 ? -2.137 16.167 17.944 1.00 66.94 181 GLU A CA 1
ATOM 1396 C C . GLU A 1 181 ? -2.356 14.978 18.886 1.00 66.94 181 GLU A C 1
ATOM 1398 O O . GLU A 1 181 ? -2.726 13.885 18.383 1.00 66.94 181 GLU A O 1
#

InterPro domains:
  IPR027032 Twinkle-like protein [PTHR12873] (10-180)

Secondary structure (DSSP, 8-state):
---------------------------HHHHHHHTT---S--SSEEEEE--TTTTTGGGT---EEEEEEGGGTEEEEEE--TTT--EEEEE-S--SS----------------------------------B---HHHHHHHHTTT--HHHHHHTT-EEEEEEETTTTEEEEEEE-PPPP-

pLDDT: mean 76.12, std 22.34, range [32.44, 97.69]

Radius of gyration: 36.45 Å; chains: 1; bounding box: 92×116×42 Å

Foldseek 3Di:
DDDDDDDDDDDDDDDDDDDDDDDDLDQLQVVCVVLVHDDPDLFFDKDFAQHPQCCVPPVSGSQKIKGADDGNQKIWIFGNDPVRRDIDMDGRDDDDDDDDDDPDPDPDPPPPPPPPPPVPPPPPPDDPADWDADDPVRQVVCVVVVHHPVNCVVQVKTWGWDQDPVVRGIDIDIDRDDDDD

Sequence (181 aa):
MCCSLKKSTNEESPTHGSSPQIAKPTPIREALGQQGIVLPRYVEGQYRIRCPQCEGGQNHEQSLAVAIKEGGKSAMWICHRGSCQWNGSEFFEAKSGGKAGGKGHGNSNSKVQYATEKGRRIAPTKPKPSFEPPGEKVLDFFAKRCISRETVERNGVQQESFYSSAHKRDMVAVAFPYRRE

Organism: NCBI:txid36881